Protein AF-A0A7V0PS29-F1 (afdb_monomer)

Structure (mmCIF, N/CA/C/O backbone):
data_AF-A0A7V0PS29-F1
#
_entry.id   AF-A0A7V0PS29-F1
#
loop_
_atom_site.group_PDB
_atom_site.id
_atom_site.type_symbol
_atom_site.label_atom_id
_atom_site.label_alt_id
_atom_site.label_comp_id
_atom_site.label_asym_id
_atom_site.label_entity_id
_atom_site.label_seq_id
_atom_site.pdbx_PDB_ins_code
_atom_site.Cartn_x
_atom_site.Cartn_y
_atom_site.Cartn_z
_atom_site.occupancy
_atom_site.B_iso_or_equiv
_atom_site.auth_seq_id
_atom_site.auth_comp_id
_atom_site.auth_asym_id
_atom_site.auth_atom_id
_atom_site.pdbx_PDB_model_num
ATOM 1 N N . THR A 1 1 ? 4.638 -0.141 4.590 1.00 76.56 1 THR A N 1
ATOM 2 C CA . THR A 1 1 ? 6.084 -0.512 4.652 1.00 76.56 1 THR A CA 1
ATOM 3 C C . THR A 1 1 ? 6.522 -1.494 3.550 1.00 76.56 1 THR A C 1
ATOM 5 O O . THR A 1 1 ? 7.493 -2.238 3.710 1.00 76.56 1 THR A O 1
ATOM 8 N N . CYS A 1 2 ? 5.877 -1.482 2.378 1.00 90.31 2 CYS A N 1
ATOM 9 C CA . CYS A 1 2 ? 6.078 -2.521 1.364 1.00 90.31 2 CYS A CA 1
ATOM 10 C C . CYS A 1 2 ? 7.504 -2.532 0.770 1.00 90.31 2 CYS A C 1
ATOM 12 O O . CYS A 1 2 ? 8.117 -1.477 0.610 1.00 90.31 2 CYS A O 1
ATOM 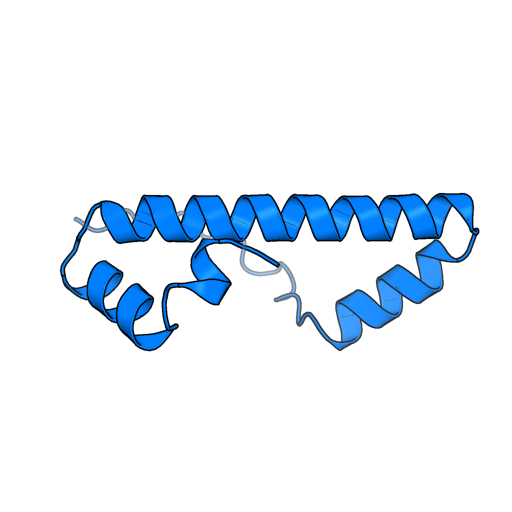14 N N . THR A 1 3 ? 8.053 -3.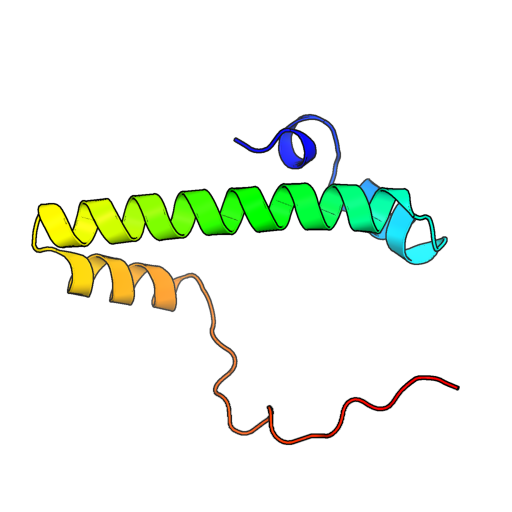713 0.453 1.00 88.19 3 THR A N 1
ATOM 15 C CA . THR A 1 3 ? 9.387 -3.855 -0.175 1.00 88.19 3 THR A CA 1
ATOM 16 C C . THR A 1 3 ? 9.455 -3.122 -1.514 1.00 88.19 3 THR A C 1
ATOM 18 O O . THR A 1 3 ? 10.422 -2.412 -1.775 1.00 88.19 3 THR A O 1
ATOM 21 N N . THR A 1 4 ? 8.384 -3.186 -2.311 1.00 92.25 4 THR A N 1
ATOM 22 C CA . THR A 1 4 ? 8.272 -2.445 -3.575 1.00 92.25 4 THR A CA 1
ATOM 23 C C . THR A 1 4 ? 8.383 -0.928 -3.374 1.00 92.25 4 THR A C 1
ATOM 25 O O . THR A 1 4 ? 9.110 -0.258 -4.092 1.00 92.25 4 THR A O 1
ATOM 28 N N . CYS A 1 5 ? 7.704 -0.394 -2.358 1.00 92.38 5 CYS A N 1
ATOM 29 C CA . CYS A 1 5 ? 7.601 1.034 -2.056 1.00 92.38 5 CYS A CA 1
ATOM 30 C C . CYS A 1 5 ? 8.934 1.625 -1.588 1.00 92.38 5 CYS A C 1
ATOM 32 O O . CYS A 1 5 ? 9.170 2.816 -1.748 1.00 92.38 5 CYS A O 1
ATOM 34 N N . ARG A 1 6 ? 9.768 0.794 -0.949 1.00 93.50 6 ARG A N 1
ATOM 35 C CA . ARG A 1 6 ? 11.074 1.187 -0.409 1.00 93.50 6 ARG A CA 1
ATOM 36 C C . ARG A 1 6 ? 12.171 1.168 -1.468 1.00 93.50 6 ARG A C 1
ATOM 38 O O . ARG A 1 6 ? 13.051 2.015 -1.430 1.00 93.50 6 ARG A O 1
ATOM 45 N N . ASN A 1 7 ? 12.105 0.213 -2.394 1.00 94.12 7 ASN A N 1
ATOM 46 C CA . ASN A 1 7 ? 13.186 -0.041 -3.346 1.00 94.12 7 ASN A CA 1
ATOM 47 C C . ASN A 1 7 ? 12.935 0.564 -4.734 1.00 94.12 7 ASN A C 1
ATOM 49 O O . ASN A 1 7 ? 13.881 0.742 -5.494 1.00 94.12 7 ASN A O 1
ATOM 53 N N . PHE A 1 8 ? 11.683 0.870 -5.088 1.00 94.69 8 PHE A N 1
ATOM 54 C CA . PHE A 1 8 ? 11.322 1.319 -6.432 1.00 94.69 8 PHE A CA 1
ATOM 55 C C . PHE A 1 8 ? 10.484 2.595 -6.405 1.00 94.69 8 PHE A C 1
ATOM 57 O O . PHE A 1 8 ? 9.539 2.736 -5.628 1.00 94.69 8 PHE A O 1
ATOM 64 N N . SER A 1 9 ? 10.799 3.520 -7.313 1.00 95.06 9 SER A N 1
ATOM 65 C CA . SER A 1 9 ? 10.031 4.750 -7.488 1.00 95.06 9 SER A CA 1
ATOM 66 C C . SER A 1 9 ? 8.770 4.517 -8.326 1.00 95.06 9 SER A C 1
ATOM 68 O O . SER A 1 9 ? 8.693 3.613 -9.163 1.00 95.06 9 SER A O 1
ATOM 70 N N . ARG A 1 10 ? 7.775 5.397 -8.163 1.00 93.75 10 ARG A N 1
ATOM 71 C CA . ARG A 1 10 ? 6.545 5.379 -8.979 1.00 93.75 10 ARG A CA 1
ATOM 72 C C . ARG A 1 10 ? 6.839 5.553 -10.473 1.00 93.75 10 ARG A C 1
ATOM 74 O O . ARG A 1 10 ? 6.179 4.927 -11.297 1.00 93.75 10 ARG A O 1
ATOM 81 N N . ALA A 1 11 ? 7.829 6.383 -10.812 1.00 95.94 11 ALA A N 1
ATOM 82 C CA . ALA A 1 11 ? 8.249 6.612 -12.193 1.00 95.94 11 ALA A CA 1
ATOM 83 C C . ALA A 1 11 ? 8.825 5.338 -12.823 1.00 95.94 11 ALA A C 1
ATOM 85 O O . ALA A 1 11 ? 8.462 4.995 -13.945 1.00 95.94 11 ALA A O 1
ATOM 86 N N . TYR A 1 12 ? 9.645 4.597 -12.074 1.00 95.75 12 TYR A N 1
ATOM 87 C CA . TYR A 1 12 ? 10.215 3.338 -12.540 1.00 95.75 12 TYR A CA 1
ATOM 88 C C . TYR A 1 12 ? 9.139 2.273 -12.773 1.00 95.75 12 TYR A C 1
ATOM 90 O O . TYR A 1 12 ? 9.090 1.665 -13.837 1.00 95.75 12 TYR A O 1
ATOM 98 N N . ILE A 1 13 ? 8.202 2.111 -11.835 1.00 94.19 13 ILE A N 1
ATOM 99 C CA . ILE A 1 13 ? 7.084 1.170 -12.000 1.00 94.19 13 ILE A CA 1
ATOM 100 C C . ILE A 1 13 ? 6.238 1.545 -13.227 1.00 94.19 13 ILE A C 1
ATOM 102 O O . ILE A 1 13 ? 5.898 0.678 -14.029 1.00 94.19 13 ILE A O 1
ATOM 106 N N . ARG A 1 14 ? 5.943 2.840 -13.423 1.00 95.31 14 ARG A N 1
ATOM 107 C CA . ARG A 1 14 ? 5.230 3.331 -14.614 1.00 95.31 14 ARG A CA 1
ATOM 108 C C . ARG A 1 14 ? 5.989 3.014 -15.903 1.00 95.31 14 ARG A C 1
ATOM 110 O O . ARG A 1 14 ? 5.364 2.611 -16.880 1.00 95.31 14 ARG A O 1
ATOM 117 N N . HIS A 1 15 ? 7.306 3.195 -15.908 1.00 96.00 15 HIS A N 1
ATOM 118 C CA . HIS A 1 15 ? 8.143 2.846 -17.048 1.00 96.00 15 HIS A CA 1
ATOM 119 C C . HIS A 1 15 ? 8.050 1.349 -17.368 1.00 96.00 15 HIS A C 1
ATOM 121 O O . HIS A 1 15 ? 7.758 1.017 -18.512 1.00 96.00 15 HIS A O 1
ATOM 127 N N . LEU A 1 16 ? 8.174 0.466 -16.369 1.00 95.88 16 LEU A N 1
ATOM 128 C CA . LEU A 1 16 ? 8.049 -0.986 -16.560 1.00 95.88 16 LEU A CA 1
ATOM 129 C C . LEU A 1 16 ? 6.698 -1.380 -17.174 1.00 95.88 16 LEU A C 1
ATOM 131 O O . LEU A 1 16 ? 6.643 -2.225 -18.065 1.00 95.88 16 LEU A O 1
ATOM 135 N N . PHE A 1 17 ? 5.608 -0.729 -16.757 1.00 95.88 17 PHE A N 1
ATOM 136 C CA . PHE A 1 17 ? 4.303 -0.916 -17.398 1.00 95.88 17 PHE A CA 1
ATOM 137 C C . PHE A 1 17 ? 4.284 -0.454 -18.858 1.00 95.88 17 PHE A C 1
ATOM 139 O O . PHE A 1 17 ? 3.636 -1.086 -19.686 1.00 95.88 17 PHE A O 1
ATOM 146 N N . SER A 1 18 ? 4.983 0.635 -19.182 1.00 95.44 18 SER A N 1
ATOM 147 C CA . SER A 1 18 ? 5.041 1.178 -20.542 1.00 95.44 18 SER A CA 1
ATOM 148 C C . SER A 1 18 ? 5.811 0.284 -21.511 1.00 95.44 18 SER A C 1
ATOM 150 O O . SER A 1 18 ? 5.465 0.251 -22.687 1.00 95.44 18 SER A O 1
ATOM 152 N N . VAL A 1 19 ? 6.852 -0.403 -21.038 1.00 96.88 19 VAL A N 1
ATOM 153 C CA . VAL A 1 19 ? 7.671 -1.303 -21.867 1.00 96.88 19 VAL A CA 1
ATOM 154 C C . VAL A 1 19 ? 7.149 -2.745 -21.887 1.00 96.88 19 VAL A C 1
ATOM 156 O O . VAL A 1 19 ? 7.685 -3.573 -22.611 1.00 96.88 19 VAL A O 1
ATOM 159 N N . GLY A 1 20 ? 6.082 -3.048 -21.137 1.00 94.44 20 GLY A N 1
ATOM 160 C CA . GLY A 1 20 ? 5.465 -4.380 -21.114 1.00 94.44 20 GLY A CA 1
ATOM 161 C C . GLY A 1 20 ? 6.224 -5.411 -20.275 1.00 94.44 20 GLY A C 1
ATOM 162 O O . GLY A 1 20 ? 6.055 -6.611 -20.476 1.00 94.44 20 GLY A O 1
ATOM 163 N N . GLU A 1 21 ? 7.044 -4.962 -19.326 1.00 96.56 21 GLU A N 1
ATOM 164 C CA . GLU A 1 21 ? 7.883 -5.843 -18.516 1.00 96.56 21 GLU A CA 1
ATOM 165 C C . GLU A 1 21 ? 7.087 -6.590 -17.438 1.00 96.56 21 GLU A C 1
ATOM 167 O O . GLU A 1 21 ? 6.347 -5.996 -16.646 1.00 96.56 21 GLU A O 1
ATOM 172 N N . VAL A 1 22 ? 7.305 -7.906 -17.323 1.00 95.56 22 VAL A N 1
ATOM 173 C CA . VAL A 1 22 ? 6.590 -8.771 -16.359 1.00 95.56 22 VAL A CA 1
ATOM 174 C C . VAL A 1 22 ? 6.860 -8.381 -14.903 1.00 95.56 22 VAL A C 1
ATOM 176 O O . VAL A 1 22 ? 6.033 -8.602 -14.012 1.00 95.56 22 VAL A O 1
ATOM 179 N N . LEU A 1 23 ? 8.014 -7.760 -14.647 1.00 95.00 23 LEU A N 1
ATOM 180 C CA . LEU A 1 23 ? 8.382 -7.262 -13.329 1.00 95.00 23 LEU A CA 1
ATOM 181 C C . LEU A 1 23 ? 7.377 -6.218 -12.818 1.00 95.00 23 LEU A C 1
ATOM 183 O O . LEU A 1 23 ? 7.095 -6.199 -11.620 1.00 95.00 23 LEU A O 1
ATOM 187 N N . ALA A 1 24 ? 6.775 -5.419 -13.709 1.00 94.62 24 ALA A N 1
ATOM 188 C CA . ALA A 1 24 ? 5.747 -4.444 -13.345 1.00 94.62 24 ALA A CA 1
ATOM 189 C C . ALA A 1 24 ? 4.579 -5.108 -12.604 1.00 94.62 24 ALA A C 1
ATOM 191 O O . ALA A 1 24 ? 4.151 -4.634 -11.551 1.00 94.62 24 ALA A O 1
ATOM 192 N N . LEU A 1 25 ? 4.110 -6.248 -13.124 1.00 95.06 25 LEU A N 1
ATOM 193 C CA . LEU A 1 25 ? 3.005 -7.010 -12.545 1.00 95.06 25 LEU A CA 1
ATOM 194 C C . LEU A 1 25 ? 3.380 -7.563 -11.173 1.00 95.06 25 LEU A C 1
ATOM 196 O O . LEU A 1 25 ? 2.621 -7.406 -10.222 1.00 95.06 25 LEU A O 1
ATOM 200 N N . ARG A 1 26 ? 4.580 -8.140 -11.038 1.00 95.25 26 ARG A N 1
ATOM 201 C CA . ARG A 1 26 ? 5.061 -8.673 -9.753 1.00 95.25 26 ARG A CA 1
ATOM 202 C C . ARG A 1 26 ? 5.139 -7.583 -8.684 1.00 95.25 26 ARG A C 1
ATOM 204 O O . ARG A 1 26 ? 4.664 -7.783 -7.567 1.00 95.25 26 ARG A O 1
ATOM 211 N N . LEU A 1 27 ? 5.700 -6.425 -9.032 1.00 95.56 27 LEU A N 1
ATOM 212 C CA . LEU A 1 27 ? 5.834 -5.290 -8.118 1.00 95.56 27 LEU A CA 1
ATOM 213 C C . LEU A 1 27 ? 4.472 -4.709 -7.725 1.00 95.56 27 LEU A C 1
ATOM 215 O O . LEU A 1 27 ? 4.258 -4.423 -6.544 1.00 95.56 27 LEU A O 1
ATOM 219 N N . ALA A 1 28 ? 3.550 -4.582 -8.683 1.00 95.44 28 ALA A N 1
ATOM 220 C CA . ALA 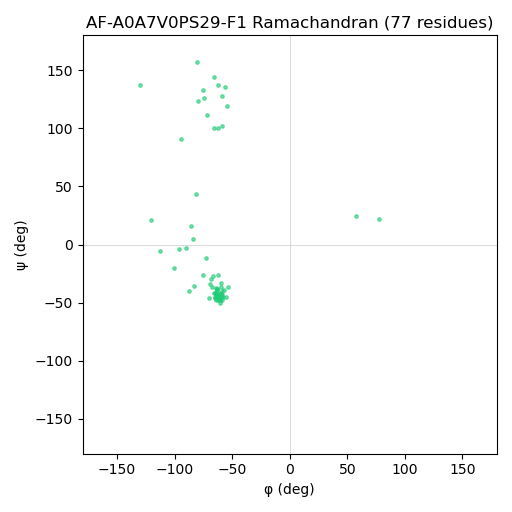A 1 28 ? 2.190 -4.120 -8.433 1.00 95.44 28 ALA A CA 1
ATOM 221 C C . ALA A 1 28 ? 1.417 -5.089 -7.533 1.00 95.44 28 ALA A C 1
ATOM 223 O O . ALA A 1 28 ? 0.821 -4.658 -6.552 1.00 95.44 28 ALA A O 1
ATOM 224 N N . THR A 1 29 ? 1.480 -6.396 -7.795 1.00 95.75 29 THR A N 1
ATOM 225 C CA . THR A 1 29 ? 0.848 -7.411 -6.943 1.00 95.75 29 THR A CA 1
ATOM 226 C C . THR A 1 29 ? 1.413 -7.380 -5.526 1.00 95.75 29 THR A C 1
ATOM 228 O O . THR A 1 29 ? 0.642 -7.355 -4.569 1.00 95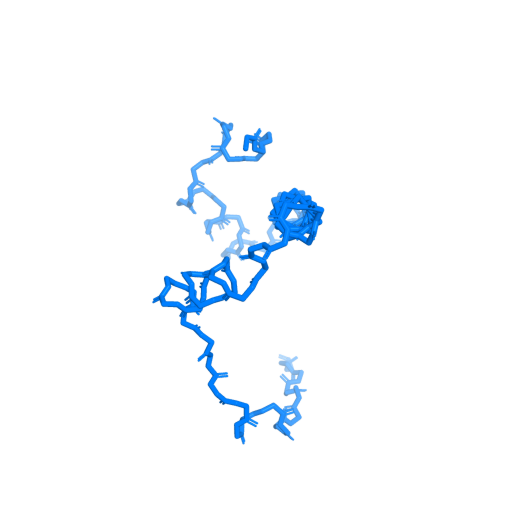.75 29 THR A O 1
ATOM 231 N N . ALA A 1 30 ? 2.738 -7.313 -5.372 1.00 95.38 30 ALA A N 1
ATOM 232 C CA . ALA A 1 30 ? 3.372 -7.235 -4.057 1.00 95.38 30 ALA A CA 1
ATOM 233 C C . ALA A 1 30 ? 2.944 -5.977 -3.276 1.00 95.38 30 ALA A C 1
ATOM 235 O O . ALA A 1 30 ? 2.649 -6.056 -2.083 1.00 95.38 30 ALA A O 1
ATOM 236 N N . HIS A 1 31 ? 2.866 -4.823 -3.946 1.00 95.25 31 HIS A N 1
ATOM 237 C CA . HIS A 1 31 ? 2.359 -3.588 -3.346 1.00 95.25 31 HIS A CA 1
ATOM 238 C C . HIS A 1 31 ? 0.878 -3.703 -2.956 1.00 95.25 31 HIS A C 1
ATOM 240 O O . HIS A 1 31 ? 0.521 -3.384 -1.822 1.00 95.25 31 HIS A O 1
ATOM 246 N N . ASN A 1 32 ? 0.036 -4.202 -3.863 1.00 94.94 32 ASN A N 1
ATOM 247 C CA . ASN A 1 32 ? -1.405 -4.318 -3.654 1.00 94.94 32 ASN A CA 1
ATOM 248 C C . ASN A 1 32 ? -1.731 -5.247 -2.485 1.00 94.94 32 ASN A C 1
ATOM 250 O O . ASN A 1 32 ? -2.512 -4.877 -1.615 1.00 94.94 32 ASN A O 1
ATOM 254 N N . ILE A 1 33 ? -1.114 -6.431 -2.425 1.00 96.38 33 ILE A N 1
ATOM 255 C CA . ILE A 1 33 ? -1.337 -7.379 -1.324 1.00 96.38 33 ILE A CA 1
ATOM 256 C C . ILE A 1 33 ? -0.954 -6.738 0.009 1.00 96.38 33 ILE A C 1
ATOM 258 O O . ILE A 1 33 ? -1.714 -6.823 0.970 1.00 96.38 33 ILE A O 1
ATOM 262 N N . HIS A 1 34 ? 0.191 -6.055 0.067 1.00 96.12 34 HIS A N 1
ATOM 263 C CA . HIS A 1 34 ? 0.606 -5.363 1.282 1.00 96.12 34 HIS A CA 1
ATOM 264 C C . HIS A 1 34 ? -0.400 -4.285 1.705 1.00 96.12 34 HIS A C 1
ATOM 266 O O . HIS A 1 34 ? -0.760 -4.221 2.877 1.00 96.12 34 HIS A O 1
ATOM 272 N N . PHE A 1 35 ? -0.885 -3.481 0.755 1.00 94.94 35 PHE A N 1
ATOM 273 C CA . PHE A 1 35 ? -1.910 -2.472 1.013 1.00 94.94 35 PHE A CA 1
ATOM 274 C C . PHE A 1 35 ? -3.199 -3.090 1.574 1.00 94.94 35 PHE A C 1
ATOM 276 O O . PHE A 1 35 ? -3.704 -2.624 2.591 1.00 94.94 35 PHE A O 1
ATOM 283 N N . TYR A 1 36 ? -3.705 -4.165 0.961 1.00 95.31 36 TYR A N 1
ATOM 284 C CA . TYR A 1 36 ? -4.917 -4.839 1.434 1.00 95.31 36 TYR A CA 1
ATOM 285 C C . TYR A 1 36 ? -4.744 -5.446 2.828 1.00 95.31 36 TYR A C 1
ATOM 287 O O . TYR A 1 36 ? -5.632 -5.304 3.666 1.00 95.31 36 TYR A O 1
ATOM 295 N N . MET A 1 37 ? -3.605 -6.089 3.097 1.00 96.12 37 MET A N 1
ATOM 296 C CA . MET A 1 37 ? -3.318 -6.643 4.422 1.00 96.12 37 MET A CA 1
ATOM 297 C C . MET A 1 37 ? -3.293 -5.546 5.491 1.00 96.12 37 MET A C 1
ATOM 299 O O . MET A 1 37 ? -3.910 -5.701 6.542 1.00 96.12 37 MET A O 1
ATOM 303 N N . GLU A 1 38 ? -2.644 -4.415 5.204 1.00 95.50 38 GLU A N 1
ATOM 304 C CA . GLU A 1 38 ? -2.598 -3.270 6.116 1.00 95.50 38 GLU A CA 1
ATOM 305 C C . GLU A 1 38 ? -3.993 -2.661 6.338 1.00 95.50 38 GLU A C 1
ATOM 307 O O . GLU A 1 38 ? -4.370 -2.355 7.471 1.00 95.50 38 GLU A O 1
ATOM 312 N N . LEU A 1 39 ? -4.790 -2.533 5.273 1.00 94.88 39 LEU A N 1
ATOM 313 C CA . LEU A 1 39 ? -6.158 -2.021 5.337 1.00 94.88 39 LEU A CA 1
ATOM 314 C C . LEU A 1 39 ? -7.050 -2.896 6.224 1.00 94.88 39 LEU A C 1
ATOM 316 O O . LEU A 1 39 ? -7.724 -2.386 7.119 1.00 94.88 39 LEU A O 1
ATOM 320 N N . VAL A 1 40 ? -7.042 -4.212 6.001 1.00 95.75 40 VAL A N 1
ATOM 321 C CA . VAL A 1 40 ? -7.861 -5.157 6.772 1.00 95.75 40 VAL A CA 1
ATOM 322 C C . VAL A 1 40 ? -7.389 -5.232 8.221 1.00 95.75 40 VAL A C 1
ATOM 324 O O . VAL A 1 40 ? -8.217 -5.312 9.125 1.00 95.75 40 VAL A O 1
ATOM 327 N N . GLN A 1 41 ? -6.081 -5.151 8.471 1.00 96.56 41 GLN A N 1
ATOM 328 C CA . GLN A 1 41 ? -5.545 -5.101 9.829 1.00 96.56 41 GLN A CA 1
ATOM 329 C C . GLN A 1 41 ? -6.047 -3.865 10.588 1.00 96.56 41 GLN A C 1
ATOM 331 O O . GLN A 1 41 ? -6.530 -3.997 11.713 1.00 96.56 41 GLN A O 1
ATOM 336 N N . LYS A 1 42 ? -6.000 -2.682 9.964 1.00 95.56 42 LYS A N 1
ATOM 337 C CA . LYS A 1 42 ? -6.529 -1.436 10.545 1.00 95.56 42 LYS A CA 1
ATOM 338 C C . LYS A 1 42 ? -8.038 -1.512 10.777 1.00 95.56 42 LYS A C 1
ATOM 340 O O . LYS A 1 42 ? -8.509 -1.171 11.857 1.00 95.56 42 LYS A O 1
ATOM 345 N N . ALA A 1 43 ? -8.784 -2.036 9.806 1.00 95.94 43 ALA A N 1
ATOM 346 C CA . ALA A 1 43 ? -10.221 -2.254 9.935 1.00 95.94 43 ALA A CA 1
ATOM 347 C C . ALA A 1 43 ? -10.554 -3.200 11.100 1.00 95.94 43 ALA A C 1
ATOM 349 O O . ALA A 1 43 ? -11.448 -2.914 11.894 1.00 95.94 43 ALA A O 1
ATOM 350 N N . ARG A 1 44 ? -9.811 -4.305 11.236 1.00 97.12 44 ARG A N 1
ATOM 351 C CA . ARG A 1 44 ? -9.970 -5.263 12.335 1.00 97.12 44 ARG A CA 1
ATOM 352 C C . ARG A 1 44 ? -9.706 -4.606 13.686 1.00 97.12 44 ARG A C 1
ATOM 354 O O . ARG A 1 44 ? -10.505 -4.799 14.598 1.00 97.12 44 ARG A O 1
ATOM 361 N N . GLN A 1 45 ? -8.631 -3.828 13.807 1.00 97.25 45 GLN A N 1
ATOM 362 C CA . GLN A 1 45 ? -8.341 -3.093 15.038 1.00 97.25 45 GLN A CA 1
ATOM 363 C C . GLN A 1 45 ? -9.489 -2.141 15.385 1.00 97.25 45 GLN A C 1
ATOM 365 O O . GLN A 1 45 ? -9.967 -2.140 16.517 1.00 97.25 45 GLN A O 1
ATOM 370 N N . ALA A 1 46 ? -10.029 -1.445 14.382 1.00 96.88 46 ALA A N 1
ATOM 371 C CA . ALA A 1 46 ? -11.128 -0.519 14.597 1.00 96.88 46 ALA A CA 1
ATOM 372 C C . ALA A 1 46 ? -12.448 -1.182 15.022 1.00 96.88 46 ALA A C 1
ATOM 374 O O . ALA A 1 46 ? -13.267 -0.576 15.718 1.00 96.88 46 ALA A O 1
ATOM 375 N N . ILE A 1 47 ? -12.659 -2.441 14.638 1.00 96.88 47 ILE A N 1
ATOM 376 C CA . ILE A 1 47 ? -13.783 -3.245 15.129 1.00 96.88 47 ILE A CA 1
ATOM 377 C C . ILE A 1 47 ? -13.576 -3.606 16.605 1.00 96.88 47 ILE A C 1
ATOM 379 O O . ILE A 1 47 ? -14.501 -3.443 17.399 1.00 96.88 47 ILE A O 1
ATOM 383 N N . LEU A 1 48 ? -12.373 -4.055 16.985 1.00 97.44 48 LEU A N 1
ATOM 384 C CA . LEU A 1 48 ? -12.051 -4.430 18.369 1.00 97.44 48 LEU A CA 1
ATOM 385 C C . LEU A 1 48 ? -12.160 -3.237 19.330 1.00 97.44 48 LEU A C 1
ATOM 387 O O . LEU A 1 48 ? -12.682 -3.375 20.433 1.00 97.44 48 LEU A O 1
ATOM 391 N N . GLU A 1 49 ? -11.743 -2.057 18.879 1.00 97.12 49 GLU A N 1
ATOM 392 C CA . GLU A 1 49 ? -11.813 -0.795 19.624 1.00 97.12 49 GLU A CA 1
ATOM 393 C C . GLU A 1 49 ? -13.186 -0.091 19.517 1.00 97.12 49 GLU A C 1
ATOM 395 O O . GLU A 1 49 ? -13.368 1.008 20.032 1.00 97.12 49 GLU A O 1
ATOM 400 N N . LYS A 1 50 ? -14.186 -0.715 18.870 1.00 96.00 50 LYS A N 1
ATOM 401 C CA . LYS A 1 50 ? -15.565 -0.200 18.707 1.00 96.00 50 LYS A CA 1
ATOM 402 C C . LYS A 1 50 ? -15.684 1.170 18.010 1.00 96.00 50 LYS A C 1
ATOM 404 O O . LYS A 1 50 ? -16.694 1.853 18.155 1.00 96.00 50 LYS A O 1
ATOM 409 N N . HIS A 1 51 ? -14.708 1.548 17.189 1.00 95.38 51 HIS A N 1
ATOM 410 C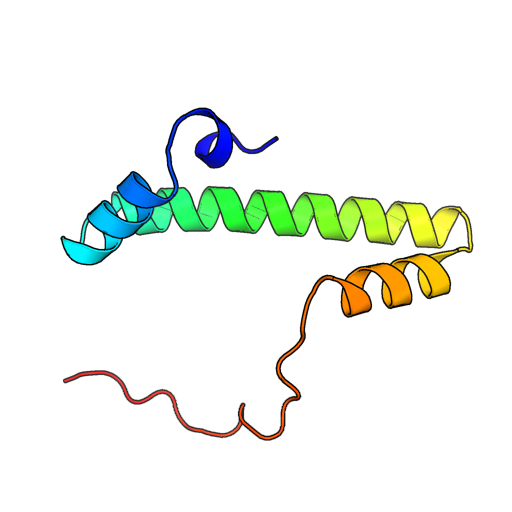 CA . HIS A 1 51 ? -14.660 2.827 16.459 1.00 95.38 51 HIS A CA 1
ATOM 411 C C . HIS A 1 51 ? -14.597 2.655 14.927 1.00 95.38 51 HIS A C 1
ATOM 413 O O . HIS A 1 51 ? -14.240 3.573 14.188 1.00 95.38 51 HIS A O 1
ATOM 419 N N . TYR A 1 52 ? -15.015 1.489 14.424 1.00 95.19 52 TYR A N 1
ATOM 420 C CA . TYR A 1 52 ? -15.018 1.157 12.995 1.00 95.19 52 TYR A CA 1
ATOM 421 C C . TYR A 1 52 ? -15.754 2.176 12.110 1.00 95.19 52 TYR A C 1
ATOM 423 O O . TYR A 1 52 ? -15.304 2.457 11.002 1.00 95.19 52 TYR A O 1
ATOM 431 N N . LYS A 1 53 ? -16.862 2.764 12.586 1.00 94.25 53 LYS A N 1
ATOM 432 C CA . LYS A 1 53 ? -17.618 3.771 11.821 1.00 94.25 53 LYS A CA 1
ATOM 433 C C . LYS A 1 53 ? -16.762 5.004 11.503 1.00 94.25 53 LYS A C 1
ATOM 435 O O . LYS A 1 53 ? -16.708 5.411 10.349 1.00 94.25 53 LYS A O 1
ATOM 440 N N . ALA A 1 54 ? -16.047 5.527 12.499 1.00 94.12 54 ALA A N 1
ATOM 441 C CA . ALA A 1 54 ? -15.151 6.666 12.320 1.00 94.12 54 ALA A CA 1
ATOM 442 C C . ALA A 1 54 ? -13.972 6.318 11.396 1.00 94.12 54 ALA A C 1
ATOM 444 O O . ALA A 1 54 ? -13.638 7.092 10.503 1.00 94.12 54 ALA A O 1
ATOM 445 N N . PHE A 1 55 ? -13.391 5.119 11.547 1.00 94.94 55 PHE A N 1
ATOM 446 C CA . PHE A 1 55 ? -12.357 4.620 10.632 1.00 94.94 55 PHE A CA 1
ATOM 447 C C . PHE A 1 55 ? -12.851 4.563 9.178 1.00 94.94 55 PHE A C 1
ATOM 449 O O . PHE A 1 55 ? -12.150 5.000 8.269 1.00 94.94 55 PHE A O 1
ATOM 456 N N . LYS A 1 56 ? -14.065 4.046 8.956 1.00 93.12 56 LYS A N 1
ATOM 457 C CA . LYS A 1 56 ? -14.690 3.947 7.633 1.00 93.12 56 L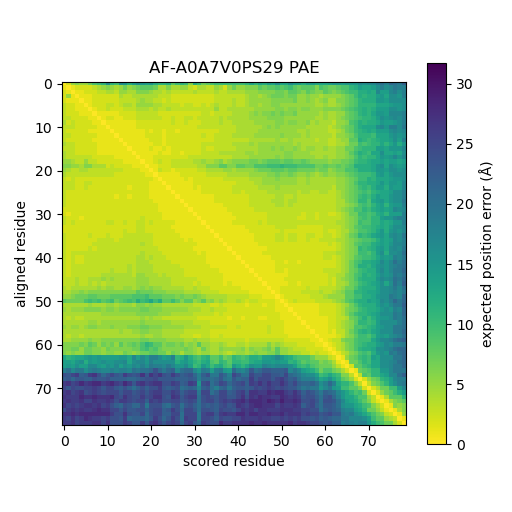YS A CA 1
ATOM 458 C C . LYS A 1 56 ? -14.878 5.329 7.001 1.00 93.12 56 LYS A C 1
ATOM 460 O O . LYS A 1 56 ? -14.532 5.511 5.839 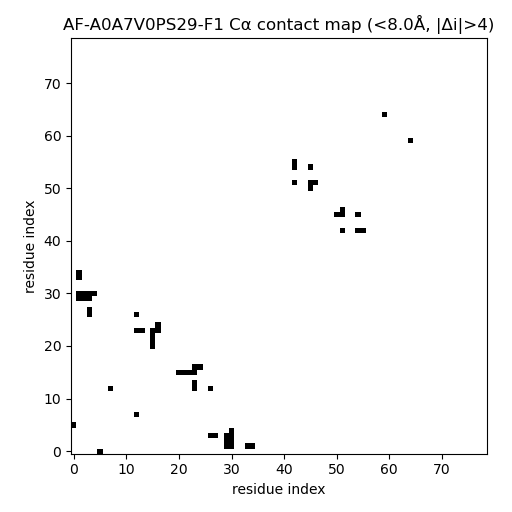1.00 93.12 56 LYS A O 1
ATOM 465 N N . GLU A 1 57 ? -15.423 6.284 7.750 1.00 92.75 57 GLU A N 1
ATOM 466 C CA . GLU A 1 57 ? -15.664 7.653 7.273 1.00 92.75 57 GLU A CA 1
ATOM 467 C C . GLU A 1 57 ? -14.356 8.365 6.903 1.00 92.75 57 GLU A C 1
ATOM 469 O O . GLU A 1 57 ? -14.254 8.904 5.802 1.00 92.75 57 GLU A O 1
ATOM 474 N N . ALA A 1 58 ? -13.330 8.272 7.756 1.00 92.75 58 ALA A N 1
ATOM 475 C CA . ALA A 1 58 ? -12.001 8.817 7.472 1.00 92.75 58 ALA A CA 1
ATOM 476 C C . ALA A 1 58 ? -11.330 8.137 6.266 1.00 92.75 58 ALA A C 1
ATOM 478 O O . ALA A 1 58 ? -10.693 8.785 5.442 1.00 92.75 58 ALA A O 1
ATOM 479 N N . PHE A 1 59 ? -11.492 6.820 6.112 1.00 92.75 59 PHE A N 1
ATOM 480 C CA . PHE A 1 59 ? -10.953 6.127 4.945 1.00 92.75 59 PHE A CA 1
ATOM 481 C C . PHE A 1 59 ? -11.603 6.617 3.645 1.00 92.75 59 PHE A C 1
ATOM 483 O O . PHE A 1 59 ? -10.899 6.832 2.663 1.00 92.75 59 PHE A O 1
ATOM 490 N N . TYR A 1 60 ? -12.923 6.824 3.624 1.00 89.81 60 TYR A N 1
ATOM 491 C CA . TYR A 1 60 ? -13.624 7.287 2.424 1.00 89.81 60 TYR A CA 1
ATOM 492 C C . TYR A 1 60 ? -13.429 8.772 2.109 1.00 89.81 60 TYR A C 1
ATOM 494 O O . TYR A 1 60 ? -13.521 9.136 0.937 1.00 89.81 60 TYR A O 1
ATOM 502 N N . SER A 1 61 ? -13.143 9.630 3.097 1.00 90.56 61 SER A N 1
ATOM 503 C CA . SER A 1 61 ? -12.799 11.032 2.814 1.00 90.56 61 SER A CA 1
ATOM 504 C C . SER A 1 61 ? -11.512 11.137 2.000 1.00 90.56 61 SER A C 1
ATOM 506 O O . SER A 1 61 ? -11.420 11.944 1.073 1.00 90.56 61 SER A O 1
ATOM 508 N N . ASP A 1 62 ? -10.542 10.283 2.320 1.00 89.12 62 ASP A N 1
ATOM 509 C CA . ASP A 1 62 ? -9.220 10.298 1.703 1.00 89.12 62 ASP A CA 1
ATOM 510 C C . ASP A 1 62 ? -9.195 9.451 0.423 1.00 89.12 62 ASP A C 1
ATOM 512 O O . ASP A 1 62 ? -8.598 9.826 -0.593 1.00 89.12 62 ASP A O 1
ATOM 516 N N . TYR A 1 63 ? -9.870 8.300 0.453 1.00 87.25 63 TYR A N 1
ATOM 517 C CA . TYR A 1 63 ? -9.961 7.361 -0.655 1.00 87.25 63 TYR A CA 1
ATOM 518 C C . TYR A 1 63 ? -11.231 7.616 -1.469 1.00 87.25 63 TYR A C 1
ATOM 520 O O . TYR A 1 63 ? -12.285 7.033 -1.212 1.00 87.25 63 TYR A O 1
ATOM 528 N N . LYS A 1 64 ? -11.119 8.476 -2.489 1.00 79.75 64 LYS A N 1
ATOM 529 C CA . LYS A 1 64 ? -12.215 8.758 -3.429 1.00 79.75 64 LYS A CA 1
ATOM 530 C C . LYS A 1 64 ? -12.665 7.475 -4.128 1.00 79.75 64 LYS A C 1
ATOM 532 O O . LYS A 1 64 ? -12.026 7.013 -5.075 1.00 79.75 64 LYS A O 1
ATOM 537 N N . VAL A 1 65 ? -13.783 6.917 -3.681 1.00 67.31 65 VAL A N 1
ATOM 538 C CA . VAL A 1 65 ? -14.467 5.839 -4.394 1.00 67.31 65 VAL A CA 1
ATOM 539 C C . VAL A 1 65 ? -15.160 6.462 -5.592 1.00 67.31 65 VAL A C 1
ATOM 541 O O . VAL A 1 65 ? -15.913 7.422 -5.459 1.00 67.31 65 VAL A O 1
ATOM 544 N N . ILE A 1 66 ? -14.889 5.929 -6.777 1.00 67.94 66 ILE A N 1
ATOM 545 C CA . ILE A 1 66 ? -15.681 6.249 -7.960 1.00 67.94 66 ILE A CA 1
ATOM 546 C C . ILE A 1 66 ? -17.029 5.555 -7.750 1.00 67.94 66 ILE A C 1
ATOM 548 O O . ILE A 1 66 ? -17.074 4.324 -7.722 1.00 67.94 66 ILE A O 1
ATOM 552 N N . GLU A 1 67 ? -18.099 6.323 -7.538 1.00 58.22 67 GLU A N 1
ATOM 553 C CA . GLU A 1 67 ? -19.440 5.766 -7.350 1.00 58.22 67 GLU A CA 1
ATOM 554 C C . GLU A 1 67 ? -19.835 4.875 -8.539 1.00 58.22 67 GLU A C 1
ATOM 556 O O . GLU A 1 67 ? -19.572 5.150 -9.716 1.00 58.22 67 GLU A O 1
ATOM 561 N N . THR A 1 68 ? -20.401 3.724 -8.197 1.00 57.09 68 THR A N 1
ATOM 562 C CA . THR A 1 68 ? -20.547 2.544 -9.046 1.00 57.09 68 THR A CA 1
ATOM 563 C C . THR A 1 68 ? -21.738 2.616 -10.004 1.00 57.09 68 THR A C 1
ATOM 565 O O . THR A 1 68 ? -22.399 1.608 -10.214 1.00 57.09 68 THR A O 1
ATOM 568 N N . GLU A 1 69 ? -21.995 3.745 -10.665 1.00 51.00 69 GLU A N 1
ATOM 569 C CA . GLU A 1 69 ? -22.881 3.751 -11.848 1.00 51.00 69 GLU A CA 1
ATOM 570 C C . GLU A 1 69 ? -22.189 3.109 -13.077 1.00 51.00 69 GLU A C 1
ATOM 572 O O . GLU A 1 69 ? -22.807 2.845 -14.107 1.00 51.00 69 GLU A O 1
ATOM 577 N N . SER A 1 70 ? -20.872 2.871 -13.002 1.00 46.56 70 SER A N 1
ATOM 578 C CA . SER A 1 70 ? -20.012 2.592 -14.163 1.00 46.56 70 SER A CA 1
ATOM 579 C C . SER A 1 70 ? -19.430 1.170 -14.260 1.00 46.56 70 SER A C 1
ATOM 581 O O . SER A 1 70 ? -18.842 0.842 -15.295 1.00 46.56 70 SER A O 1
ATOM 583 N N . TYR A 1 71 ? -19.622 0.292 -13.262 1.00 53.66 71 TYR A N 1
ATOM 584 C CA . TYR A 1 71 ? -19.071 -1.084 -13.256 1.00 53.66 71 TYR A CA 1
ATOM 585 C C . TYR A 1 71 ? -19.953 -2.128 -13.982 1.00 53.66 71 TYR A C 1
ATOM 587 O O . TYR A 1 71 ? -19.763 -3.330 -13.833 1.00 53.66 71 TYR A O 1
ATOM 595 N N . SER A 1 72 ? -20.914 -1.691 -14.800 1.00 51.78 72 SER A N 1
ATOM 596 C CA . SER A 1 72 ? -21.676 -2.553 -15.721 1.00 51.78 72 SER A CA 1
ATOM 597 C C . SER A 1 72 ? -21.110 -2.567 -17.147 1.00 51.78 72 SER A C 1
ATOM 599 O O . SER A 1 72 ? -21.604 -3.301 -18.004 1.00 51.78 72 SER A O 1
ATOM 601 N N . LYS A 1 73 ? -20.072 -1.770 -17.447 1.00 49.97 73 LYS A N 1
ATOM 602 C CA . LYS A 1 73 ? -19.513 -1.721 -18.805 1.00 49.97 73 LYS A CA 1
ATOM 603 C C . LYS A 1 73 ? -18.580 -2.916 -19.055 1.00 49.97 73 LYS A C 1
ATOM 605 O O . LYS A 1 73 ? -17.609 -3.087 -18.319 1.00 49.97 73 LYS A O 1
ATOM 610 N N . PRO A 1 74 ? -18.826 -3.728 -20.102 1.00 46.16 74 PRO A N 1
ATOM 611 C CA . PRO A 1 74 ? -18.025 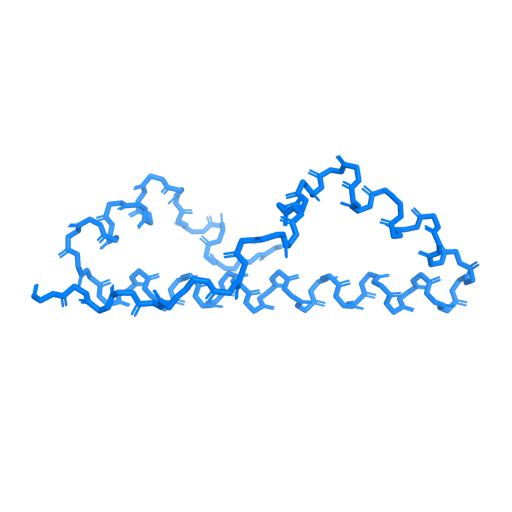-4.912 -20.386 1.00 46.16 74 PRO A CA 1
ATOM 612 C C . PRO A 1 74 ? -16.575 -4.522 -20.684 1.00 46.16 74 PRO A C 1
ATOM 614 O O . PRO A 1 74 ? -16.306 -3.567 -21.419 1.00 46.16 74 PRO A O 1
ATOM 617 N N . ILE A 1 75 ? -15.635 -5.285 -20.122 1.00 55.88 75 ILE A N 1
ATOM 618 C CA . ILE A 1 75 ? -14.195 -5.128 -20.339 1.00 55.88 75 ILE A CA 1
ATOM 619 C C . ILE A 1 75 ? -13.917 -5.365 -21.830 1.00 55.88 75 ILE A C 1
ATOM 621 O O . ILE A 1 75 ? -13.866 -6.507 -22.290 1.00 55.88 75 ILE A O 1
ATOM 625 N N . LYS A 1 76 ? -13.746 -4.290 -22.612 1.00 45.03 76 LYS A N 1
ATOM 626 C CA . LYS A 1 76 ? -13.298 -4.393 -24.006 1.00 45.03 76 LYS A CA 1
ATOM 627 C C . LYS A 1 76 ? -11.867 -4.926 -24.002 1.00 45.03 76 LYS A C 1
ATOM 629 O O . LYS A 1 76 ? -10.924 -4.176 -23.755 1.00 45.03 76 LYS A O 1
ATOM 634 N N . ARG A 1 77 ? -11.709 -6.228 -24.264 1.00 44.84 77 ARG A N 1
ATOM 635 C CA . ARG A 1 77 ? -10.408 -6.821 -24.597 1.00 44.84 77 ARG A CA 1
ATOM 636 C C . ARG A 1 77 ? -9.838 -6.027 -25.774 1.00 44.84 77 ARG A C 1
ATOM 638 O O . ARG A 1 77 ? -10.485 -5.936 -26.818 1.00 44.84 77 ARG A O 1
ATOM 645 N N . ARG A 1 78 ? -8.679 -5.392 -25.583 1.00 48.25 78 ARG A N 1
ATOM 646 C CA . ARG A 1 78 ? -7.922 -4.802 -26.693 1.00 48.25 78 ARG A CA 1
ATOM 647 C C . ARG A 1 78 ? -7.591 -5.933 -27.675 1.00 48.25 78 ARG A C 1
ATOM 649 O O . ARG A 1 78 ? -7.145 -6.989 -27.228 1.00 48.25 78 ARG A O 1
ATOM 656 N N . LYS A 1 79 ? -7.920 -5.716 -28.952 1.00 39.19 79 LYS A N 1
ATOM 657 C CA . LYS A 1 79 ? -7.460 -6.549 -30.070 1.00 39.19 79 LYS A CA 1
ATOM 658 C C . LYS A 1 79 ? -5.959 -6.380 -30.249 1.00 39.19 79 LYS A C 1
ATOM 660 O O . LYS A 1 79 ? -5.484 -5.256 -29.967 1.00 39.19 79 LYS A O 1
#

pLDDT: mean 86.17, std 17.11, range [39.19, 97.44]

Radius of gyration: 16.71 Å; Cα contacts (8 Å, |Δi|>4): 30; chains: 1; bounding box: 3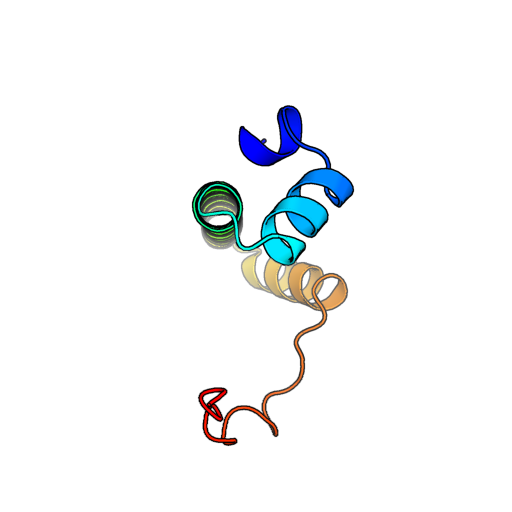6×20×50 Å

Sequence (79 aa):
TCTTCRNFSRAYIRHLFSVGEVLALRLATAHNIHFYMELVQKARQAILEKHYKAFKEAFYSDYKVIETESYSKPIKRRK

Nearest PDB structures (foldseek):
  2pwu-assembly1_A-2  TM=9.641E-01  e=3.075E-03  Zymomonas mobilis
  6ygm-assembly1_A-2  TM=9.535E-01  e=6.145E-03  Zymomonas mobilis subsp. mobilis ZM4 = ATCC 31821
  7b2i-assembly1_A  TM=9.418E-01  e=3.470E-02  Mus musculus
  7ov9-assembly1_A  TM=9.443E-01  e=5.634E-02  Mus musculus

Solvent-accessible surface area (backbone atoms only — not comparable to full-atom values): 4838 Å² total; per-residue (Å²): 136,44,70,47,70,75,77,47,54,73,68,56,48,53,49,30,56,74,75,68,41,70,64,30,56,55,45,49,51,55,40,49,55,47,51,52,52,53,49,52,50,53,52,50,51,26,52,78,69,73,43,37,68,61,53,51,53,56,49,48,72,74,47,78,74,77,76,77,87,64,83,81,66,79,84,77,76,80,129

Secondary structure (DSSP, 8-state):
--HHHHH--HHHHHHHHHHT-HHHHHHHHHHHHHHHHHHHHHHHHHHHTT-HHHHHHHHHHHS----TTSTTS------

Foldseek 3Di:
DFPLPVPDDPVRLVVCVVVVHPVNVVSVVSVVVVVVVVVVVVLVVCVVVVNNVVVVVVCCVVDPDPPPPPVVDDDPDDD

Mean predicted aligned error: 7.84 Å